Protein AF-A0A1T3BIG2-F1 (afdb_monomer)

Secondary structure (DSSP, 8-state):
--TT---EEEEEEEEEEEE-TTT--EEEEEEEEEEEE--HHHHHHHHHH--TT--EEEE-EEEEEEEE-TT--EEEEEEEEE-TT--EEEE---------SSHHHHHHHHHHHHHHHHHHHHHHS-----

Nearest PDB structures (foldseek):
  3pgz-assembly1_B  TM=9.526E-01  e=4.562E-11  Bartonella henselae
  3pgz-assembly1_A  TM=9.619E-01  e=2.897E-09  Bartonella henselae
  3ulp-assembly1_C  TM=9.252E-01  e=2.324E-07  Plasmodium falciparum
  3ulp-assembly1_A  TM=9.186E-01  e=2.770E-07  Plasmodium falciparum
  8uzt-assembly1_C  TM=9.017E-01  e=2.977E-05  Homo sapiens

Solvent-accessible surface area (backbone atoms only — not comparable to full-atom values): 8132 Å² total; per-residue (Å²): 129,83,93,77,75,52,67,35,75,53,74,48,77,51,76,51,77,50,68,40,86,89,77,72,43,82,44,79,48,76,49,78,47,44,39,39,27,47,15,49,70,58,27,62,45,43,73,77,72,56,57,89,89,60,45,67,49,77,44,61,43,84,45,73,48,78,49,64,52,98,86,67,51,79,46,78,48,71,33,37,36,19,47,61,91,47,60,49,80,43,80,62,62,72,82,73,73,75,75,78,69,64,70,63,58,63,56,58,54,55,61,53,55,58,55,54,56,59,52,56,59,60,66,66,72,72,78,75,80,134

Structure (mmCIF, N/CA/C/O backbone):
data_AF-A0A1T3BIG2-F1
#
_entry.id   AF-A0A1T3BIG2-F1
#
loop_
_atom_site.group_PDB
_atom_site.id
_atom_site.type_symbol
_atom_site.label_atom_id
_atom_site.label_alt_id
_atom_site.label_comp_id
_atom_site.label_asym_id
_atom_site.label_entity_id
_atom_site.label_seq_id
_atom_site.pdbx_PDB_ins_code
_atom_site.Cartn_x
_atom_site.Cartn_y
_atom_site.Cartn_z
_atom_site.occupancy
_atom_site.B_iso_or_equiv
_atom_site.auth_seq_id
_atom_site.auth_comp_id
_atom_site.auth_asym_id
_atom_site.auth_atom_id
_atom_site.pdbx_PDB_model_num
ATOM 1 N N . MET A 1 1 ? -10.731 2.652 20.576 1.00 51.28 1 MET A N 1
ATOM 2 C CA . MET A 1 1 ? -11.744 2.655 19.496 1.00 51.28 1 MET A CA 1
ATOM 3 C C . MET A 1 1 ? -12.762 1.571 19.822 1.00 51.28 1 MET A C 1
ATOM 5 O O . MET A 1 1 ? -12.310 0.508 20.237 1.00 51.28 1 MET A O 1
ATOM 9 N N . PRO A 1 2 ? -14.083 1.814 19.732 1.00 50.81 2 PRO A N 1
ATOM 10 C CA . PRO A 1 2 ? -15.080 0.780 20.002 1.00 50.81 2 PRO A CA 1
ATOM 11 C C . PRO A 1 2 ? -14.947 -0.343 18.964 1.00 50.81 2 PRO A C 1
ATOM 13 O O . PRO A 1 2 ? -14.750 -0.094 17.776 1.00 50.81 2 PRO A O 1
ATOM 16 N N . SER A 1 3 ? -14.984 -1.574 19.453 1.00 59.69 3 SER A N 1
ATOM 17 C CA . SER A 1 3 ? -14.533 -2.821 18.834 1.00 59.69 3 SER A CA 1
ATOM 18 C C . SER A 1 3 ? -15.484 -3.379 17.763 1.00 59.69 3 SER A C 1
ATOM 20 O O . SER A 1 3 ? -16.099 -4.422 17.975 1.00 59.69 3 SER A O 1
ATOM 22 N N . GLY A 1 4 ? -15.625 -2.696 16.623 1.00 67.69 4 GLY A N 1
ATOM 23 C CA . GLY A 1 4 ? -16.467 -3.206 15.527 1.00 67.69 4 GLY A CA 1
ATOM 24 C C . GLY A 1 4 ? -16.282 -2.576 14.147 1.00 67.69 4 GLY A C 1
ATOM 25 O O . GLY A 1 4 ? -17.019 -2.922 13.231 1.00 67.69 4 GLY A O 1
ATOM 26 N N . VAL A 1 5 ? -15.334 -1.652 13.971 1.00 77.94 5 VAL A N 1
ATOM 27 C CA . VAL A 1 5 ? -15.042 -1.090 12.644 1.00 77.94 5 VAL A CA 1
ATOM 28 C C . VAL A 1 5 ? -14.079 -2.030 11.926 1.00 77.94 5 VAL A C 1
ATOM 30 O O . VAL A 1 5 ? -12.984 -2.279 12.428 1.00 77.94 5 VAL A O 1
ATOM 33 N N . GLU A 1 6 ? -14.494 -2.563 10.775 1.00 87.19 6 GLU A N 1
ATOM 34 C CA . GLU A 1 6 ? -13.631 -3.365 9.905 1.00 87.19 6 GLU A CA 1
ATOM 35 C C . GLU A 1 6 ? -12.467 -2.507 9.396 1.00 87.19 6 GLU A C 1
ATOM 37 O O . GLU A 1 6 ? -12.662 -1.409 8.870 1.00 87.19 6 GLU A O 1
ATOM 42 N N . VAL A 1 7 ? -11.249 -3.014 9.574 1.00 92.50 7 VAL A N 1
ATOM 43 C CA . VAL A 1 7 ? -10.011 -2.381 9.116 1.00 92.50 7 VAL A CA 1
ATOM 44 C C . VAL A 1 7 ? -9.282 -3.377 8.232 1.00 92.50 7 VAL A C 1
ATOM 46 O O . VAL A 1 7 ? -9.141 -4.541 8.605 1.00 92.50 7 VAL A O 1
ATOM 49 N N . ALA A 1 8 ? -8.799 -2.917 7.080 1.00 94.62 8 ALA A N 1
ATOM 50 C CA . ALA A 1 8 ? -7.973 -3.719 6.186 1.00 94.62 8 ALA A CA 1
ATOM 51 C C . ALA A 1 8 ? -6.578 -3.104 6.052 1.00 94.62 8 ALA A C 1
ATOM 53 O O . ALA A 1 8 ? -6.430 -1.887 5.923 1.00 94.62 8 ALA A O 1
ATOM 54 N N . ASN A 1 9 ? -5.553 -3.952 6.062 1.00 94.75 9 ASN A N 1
ATOM 55 C CA . ASN A 1 9 ? -4.161 -3.555 5.899 1.00 94.75 9 ASN A CA 1
ATOM 56 C C . ASN A 1 9 ? -3.469 -4.455 4.874 1.00 94.75 9 ASN A C 1
ATOM 58 O O . ASN A 1 9 ? -3.559 -5.679 4.944 1.00 94.75 9 ASN A O 1
ATOM 62 N N . PHE A 1 10 ? -2.754 -3.849 3.932 1.00 95.50 10 PHE A N 1
ATOM 63 C CA . PHE A 1 10 ? -1.968 -4.578 2.937 1.00 95.50 10 PHE A CA 1
ATOM 64 C C . PHE A 1 10 ? -0.794 -3.735 2.443 1.00 95.50 10 PHE A C 1
ATOM 66 O O . PHE A 1 10 ? -0.673 -2.548 2.757 1.00 95.50 10 PHE A O 1
ATOM 73 N N . ARG A 1 11 ? 0.101 -4.365 1.679 1.00 95.56 11 ARG A N 1
ATOM 74 C CA . ARG A 1 11 ? 1.303 -3.725 1.148 1.00 95.56 11 ARG A CA 1
ATOM 75 C C . ARG A 1 11 ? 1.303 -3.767 -0.370 1.00 95.56 11 ARG A C 1
ATOM 77 O O . ARG A 1 11 ? 1.033 -4.815 -0.947 1.00 95.56 11 ARG A O 1
ATOM 84 N N . ILE A 1 12 ? 1.651 -2.649 -0.997 1.00 95.81 12 ILE A N 1
ATOM 85 C CA . ILE A 1 12 ? 1.799 -2.562 -2.454 1.00 95.81 12 ILE A CA 1
ATOM 86 C C . ILE A 1 12 ? 3.241 -2.236 -2.819 1.00 95.81 12 ILE A C 1
ATOM 88 O O . ILE A 1 12 ? 3.903 -1.445 -2.144 1.00 95.81 12 ILE A O 1
ATOM 92 N N . GLY A 1 13 ? 3.727 -2.860 -3.886 1.00 95.94 13 GLY A N 1
ATOM 93 C CA . GLY A 1 13 ? 5.018 -2.548 -4.483 1.00 95.94 13 GLY A CA 1
ATOM 94 C C . GLY A 1 13 ? 4.830 -1.659 -5.706 1.00 95.94 13 GLY A C 1
ATOM 95 O O . GLY A 1 13 ? 4.075 -2.017 -6.608 1.00 95.94 13 GLY A O 1
ATOM 96 N N . THR A 1 14 ? 5.530 -0.531 -5.768 1.00 95.50 14 THR A N 1
ATOM 97 C CA . THR A 1 14 ? 5.724 0.211 -7.020 1.00 95.50 14 THR A CA 1
ATOM 98 C C . THR A 1 14 ? 7.164 0.004 -7.472 1.00 95.50 14 THR A C 1
ATOM 100 O O . THR A 1 14 ? 8.081 -0.032 -6.652 1.00 95.50 14 THR A O 1
ATOM 103 N N . SER A 1 15 ? 7.375 -0.209 -8.770 1.00 94.50 15 SER A N 1
ATOM 104 C CA . SER A 1 15 ? 8.708 -0.455 -9.325 1.00 94.50 15 SER A CA 1
ATOM 105 C C . SER A 1 15 ? 9.033 0.551 -10.418 1.00 94.50 15 SER A C 1
ATOM 107 O O . SER A 1 15 ? 8.169 0.933 -11.207 1.00 94.50 15 SER A O 1
ATOM 109 N N . GLN A 1 16 ? 10.289 0.985 -10.446 1.00 94.81 16 GLN A N 1
ATOM 110 C CA . GLN A 1 16 ? 10.837 1.870 -11.463 1.00 94.81 16 GLN A CA 1
ATOM 111 C C . GLN A 1 16 ? 12.130 1.264 -12.013 1.00 94.81 16 GLN A C 1
ATOM 113 O O . GLN A 1 16 ? 12.999 0.836 -11.252 1.00 94.81 16 GLN A O 1
ATOM 118 N N . SER A 1 17 ? 12.268 1.263 -13.340 1.00 94.00 17 SER A N 1
ATOM 119 C CA . SER A 1 17 ? 13.507 0.905 -14.034 1.00 94.00 17 SER A CA 1
ATOM 120 C C . SER A 1 17 ? 14.115 2.148 -14.675 1.00 94.00 17 SER A C 1
ATOM 122 O O . SER A 1 17 ? 13.429 2.841 -15.426 1.00 94.00 17 SER A O 1
ATOM 124 N N . TYR A 1 18 ? 15.394 2.417 -14.424 1.00 93.31 18 TYR A N 1
ATOM 125 C CA . TYR A 1 18 ? 16.129 3.511 -15.065 1.00 93.31 18 TYR A CA 1
ATOM 126 C C . TYR A 1 18 ? 17.580 3.112 -15.348 1.00 93.31 18 TYR A C 1
ATOM 128 O O . TYR A 1 18 ? 18.089 2.147 -14.784 1.00 93.31 18 TYR A O 1
ATOM 136 N N . ILE A 1 19 ? 18.240 3.834 -16.253 1.00 95.00 19 ILE A N 1
ATOM 137 C CA . ILE A 1 19 ? 19.665 3.645 -16.545 1.00 95.00 19 ILE A CA 1
ATOM 138 C C . ILE A 1 19 ? 20.443 4.669 -15.725 1.00 95.00 19 ILE A C 1
ATOM 140 O O . ILE A 1 19 ? 20.180 5.871 -15.819 1.00 95.00 19 ILE A O 1
ATOM 144 N N . ASP A 1 20 ? 21.375 4.199 -14.905 1.00 92.56 20 ASP A N 1
ATOM 145 C CA . ASP A 1 20 ? 22.276 5.071 -14.159 1.00 92.56 20 ASP A CA 1
ATOM 146 C C . ASP A 1 20 ? 23.276 5.714 -15.123 1.00 92.56 20 ASP A C 1
ATOM 148 O O . ASP A 1 20 ? 23.963 5.032 -15.883 1.00 92.56 20 ASP A O 1
ATOM 152 N N . LYS A 1 21 ? 23.355 7.044 -15.097 1.00 90.81 21 LYS A N 1
ATOM 153 C CA . LYS A 1 21 ? 24.214 7.823 -15.996 1.00 90.81 21 LYS A CA 1
ATOM 154 C C . LYS A 1 21 ? 25.704 7.651 -15.696 1.00 90.81 21 LYS A C 1
ATOM 156 O O . LYS A 1 21 ? 26.519 7.883 -16.579 1.00 90.81 21 LYS A O 1
ATOM 161 N N . THR A 1 22 ? 26.055 7.263 -14.473 1.00 93.00 22 THR A N 1
ATOM 162 C CA . THR A 1 22 ? 27.449 7.110 -14.037 1.00 93.00 22 THR A CA 1
ATOM 163 C C . THR A 1 22 ? 27.989 5.742 -14.424 1.00 93.00 22 THR A C 1
ATOM 165 O O . THR A 1 22 ? 29.107 5.625 -14.914 1.00 93.00 22 THR A O 1
ATOM 168 N N . THR A 1 23 ? 27.188 4.695 -14.219 1.00 91.25 23 THR A N 1
ATOM 169 C CA . THR A 1 23 ? 27.612 3.303 -14.434 1.00 91.25 23 THR A CA 1
ATOM 170 C C . THR A 1 23 ? 27.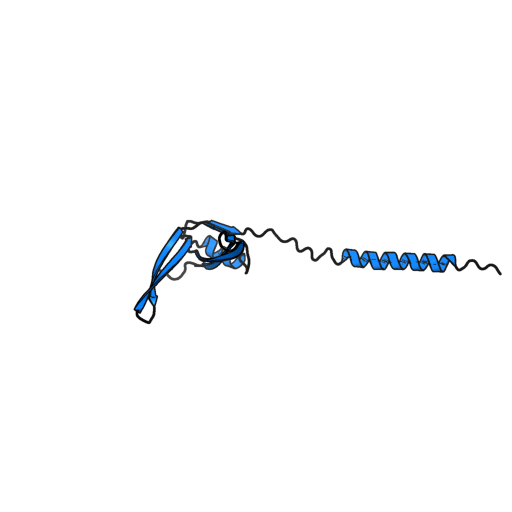148 2.737 -15.774 1.00 91.25 23 THR A C 1
ATOM 172 O O . THR A 1 23 ? 27.608 1.672 -16.175 1.00 91.25 23 THR A O 1
ATOM 175 N N . SER A 1 24 ? 26.248 3.432 -16.483 1.00 92.25 24 SER A N 1
ATOM 176 C CA . SER A 1 24 ? 25.564 2.948 -17.696 1.00 92.25 24 SER A CA 1
ATOM 177 C C . SER A 1 24 ? 24.824 1.617 -17.502 1.00 92.25 24 SER A C 1
ATOM 179 O O . SER A 1 24 ? 24.542 0.906 -18.466 1.00 92.25 24 SER A O 1
ATOM 181 N N . GLN A 1 25 ? 24.486 1.266 -16.257 1.00 93.88 25 GLN A N 1
ATOM 182 C CA . GLN A 1 25 ? 23.779 0.031 -15.924 1.00 93.88 25 GLN A CA 1
ATOM 183 C C . GLN A 1 25 ? 22.285 0.279 -15.713 1.00 93.88 25 GLN A C 1
ATOM 185 O O . GLN A 1 25 ? 21.862 1.339 -15.247 1.00 93.88 25 GLN A O 1
ATOM 190 N N . ARG A 1 26 ? 21.469 -0.731 -16.034 1.00 93.19 26 ARG A N 1
ATOM 191 C CA . ARG A 1 26 ? 20.032 -0.726 -15.746 1.00 93.19 26 ARG A CA 1
ATOM 192 C C . ARG A 1 26 ? 19.803 -1.041 -14.268 1.00 93.19 26 ARG A C 1
ATOM 194 O O . ARG A 1 26 ? 20.136 -2.130 -13.812 1.00 93.19 26 ARG A O 1
ATOM 201 N N . ILE A 1 27 ? 19.182 -0.112 -13.552 1.00 94.12 27 ILE A N 1
ATOM 202 C CA . ILE A 1 27 ? 18.783 -0.251 -12.151 1.00 94.12 27 ILE A CA 1
ATOM 203 C C . ILE A 1 27 ? 17.272 -0.472 -12.080 1.00 94.12 27 ILE A C 1
ATOM 205 O O . ILE A 1 27 ? 16.498 0.221 -12.740 1.00 94.12 27 ILE A O 1
ATOM 209 N N . ASN A 1 28 ? 16.858 -1.426 -11.245 1.00 95.06 28 ASN A N 1
ATOM 210 C CA . ASN A 1 28 ? 15.464 -1.648 -10.871 1.00 95.06 28 ASN A CA 1
ATOM 211 C C . ASN A 1 28 ? 15.301 -1.319 -9.385 1.00 95.06 28 ASN A C 1
ATOM 213 O O . ASN A 1 28 ? 15.967 -1.923 -8.544 1.00 95.06 28 ASN A O 1
ATOM 217 N N . LYS A 1 29 ? 14.416 -0.375 -9.061 1.00 94.88 29 LYS A N 1
ATOM 218 C CA . LYS A 1 29 ? 14.103 0.017 -7.684 1.00 94.88 29 LYS A CA 1
ATOM 219 C C . LYS A 1 29 ? 12.645 -0.308 -7.386 1.00 94.88 29 LYS A C 1
ATOM 221 O O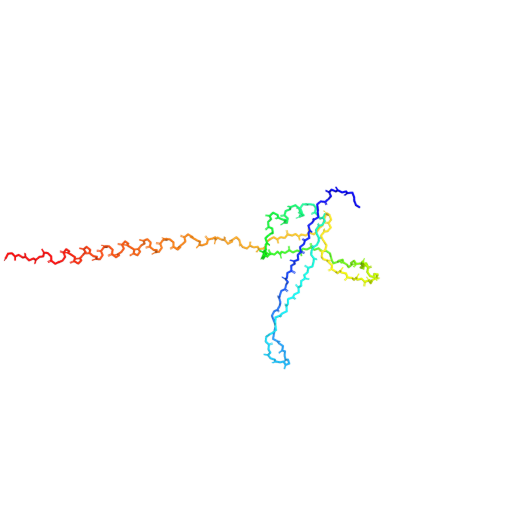 . LYS A 1 29 ? 11.768 0.088 -8.150 1.00 94.88 29 LYS A O 1
ATOM 226 N N . THR A 1 30 ? 12.399 -0.989 -6.270 1.00 95.62 30 THR A N 1
ATOM 227 C CA . THR A 1 30 ? 11.048 -1.298 -5.786 1.00 95.62 30 THR A CA 1
ATOM 228 C C . THR A 1 30 ? 10.814 -0.622 -4.445 1.00 95.62 30 THR A C 1
ATOM 230 O O . THR A 1 30 ? 11.602 -0.796 -3.514 1.00 95.62 30 THR A O 1
ATOM 233 N N . GLU A 1 31 ? 9.717 0.118 -4.338 1.00 96.38 31 GLU A N 1
ATOM 234 C CA . GLU A 1 31 ? 9.283 0.778 -3.112 1.00 96.38 31 GLU A CA 1
ATOM 235 C C . GLU A 1 31 ? 7.990 0.145 -2.601 1.00 96.38 31 GLU A C 1
ATOM 237 O O . GLU A 1 31 ? 7.035 -0.083 -3.346 1.00 96.38 31 GLU A O 1
ATOM 242 N N . TRP A 1 32 ? 7.967 -0.161 -1.304 1.00 95.81 32 TRP A N 1
ATOM 243 C CA . TRP A 1 32 ? 6.868 -0.881 -0.676 1.00 95.81 32 TRP A CA 1
ATOM 244 C C . TRP A 1 32 ? 6.070 0.018 0.260 1.00 95.81 32 TRP A C 1
ATOM 246 O O . TRP A 1 32 ? 6.547 0.380 1.339 1.00 95.81 32 TRP A O 1
ATOM 256 N N . HIS A 1 33 ? 4.824 0.282 -0.104 1.00 96.69 33 HIS A N 1
ATOM 257 C CA . HIS A 1 33 ? 3.932 1.211 0.578 1.00 96.69 33 HIS A CA 1
ATOM 258 C C . HIS A 1 33 ? 2.984 0.441 1.501 1.00 96.69 33 HIS A C 1
ATOM 260 O O . HIS A 1 33 ? 2.400 -0.559 1.080 1.00 96.69 33 HIS A O 1
ATOM 266 N N . SER A 1 34 ? 2.845 0.891 2.752 1.00 96.81 34 SER A N 1
ATOM 267 C CA . SER A 1 34 ? 1.863 0.353 3.707 1.00 96.81 34 SER A CA 1
ATOM 268 C C . SER A 1 34 ? 0.527 1.062 3.512 1.00 96.81 34 SER A C 1
ATOM 270 O O . SER A 1 34 ? 0.484 2.291 3.603 1.00 96.81 34 SER A O 1
ATOM 272 N N . ILE A 1 35 ? -0.536 0.307 3.235 1.00 97.50 35 ILE A N 1
ATOM 273 C CA . ILE A 1 35 ? -1.890 0.830 3.035 1.00 97.50 35 ILE A CA 1
ATOM 274 C C . ILE A 1 35 ? -2.760 0.422 4.223 1.00 97.50 35 ILE A C 1
ATOM 276 O O . ILE A 1 35 ? -2.805 -0.758 4.582 1.00 97.50 35 ILE A O 1
ATOM 280 N N . VAL A 1 36 ? -3.472 1.387 4.807 1.00 96.62 36 VAL A N 1
ATOM 281 C CA . VAL A 1 36 ? -4.402 1.168 5.923 1.00 96.62 36 VAL A CA 1
ATOM 282 C C . VAL A 1 36 ? -5.766 1.745 5.570 1.00 96.62 36 VAL A C 1
ATOM 284 O O . VAL A 1 36 ? -5.899 2.940 5.311 1.00 96.62 36 VAL A O 1
ATOM 287 N N . ILE A 1 37 ? -6.793 0.902 5.575 1.00 96.75 37 ILE A N 1
ATOM 288 C CA . ILE A 1 37 ? -8.156 1.277 5.204 1.00 96.75 37 ILE A CA 1
ATOM 289 C C . ILE A 1 37 ? -9.048 1.254 6.440 1.00 96.75 37 ILE A C 1
ATOM 291 O O . ILE A 1 37 ? -9.332 0.190 6.983 1.00 96.75 37 ILE A O 1
ATOM 295 N N . PHE A 1 38 ? -9.525 2.434 6.838 1.00 95.31 38 PHE A N 1
ATOM 296 C CA . PHE A 1 38 ? -10.564 2.611 7.858 1.00 95.31 38 PHE A CA 1
ATOM 297 C C . PHE A 1 38 ? -11.956 2.830 7.253 1.00 95.31 38 PHE A C 1
ATOM 299 O O . PHE A 1 38 ? -12.946 2.853 7.982 1.00 95.31 38 PHE A O 1
ATOM 306 N N . ASN A 1 39 ? -12.048 3.042 5.937 1.00 94.88 39 ASN A N 1
ATOM 307 C CA . ASN A 1 39 ? -13.321 3.116 5.229 1.00 94.88 39 ASN A CA 1
ATOM 308 C C . ASN A 1 39 ? -14.000 1.734 5.242 1.00 94.88 39 ASN A C 1
ATOM 310 O O . ASN A 1 39 ? -13.478 0.819 4.605 1.00 94.88 39 ASN A O 1
ATOM 314 N N . PRO A 1 40 ? -15.154 1.559 5.914 1.00 93.31 40 PRO A N 1
ATOM 315 C CA . PRO A 1 40 ? -15.757 0.244 6.124 1.00 93.31 40 PRO A CA 1
ATOM 316 C C . PRO A 1 40 ? -16.217 -0.408 4.816 1.00 93.31 40 PRO A C 1
ATOM 318 O O . PRO A 1 40 ? -16.161 -1.627 4.681 1.00 93.31 40 PRO A O 1
ATOM 321 N N . HIS A 1 41 ? -16.629 0.384 3.820 1.00 92.75 41 HIS A N 1
ATOM 322 C CA . HIS A 1 41 ? -17.023 -0.160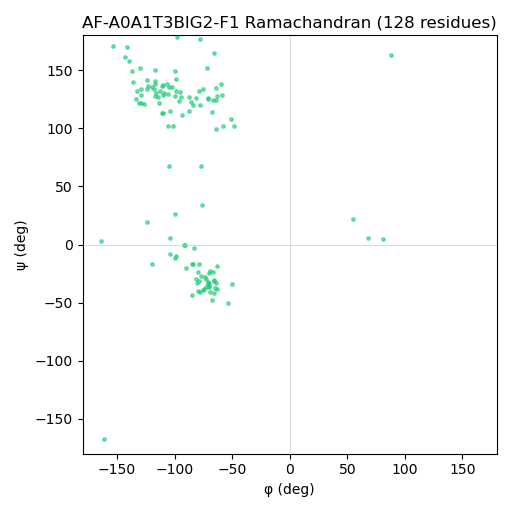 2.522 1.00 92.75 41 HIS A CA 1
ATOM 323 C C . HIS A 1 41 ? -15.817 -0.765 1.795 1.00 92.75 41 HIS A C 1
ATOM 325 O O . HIS A 1 41 ? -15.862 -1.907 1.343 1.00 92.75 41 HIS A O 1
ATOM 331 N N . LEU A 1 42 ? -14.709 -0.023 1.746 1.00 94.81 42 LEU A N 1
ATOM 332 C CA . LEU A 1 42 ? -13.481 -0.484 1.102 1.00 94.81 42 LEU A CA 1
ATOM 333 C C . LEU A 1 42 ? -12.808 -1.608 1.898 1.00 94.81 42 LEU A C 1
ATOM 335 O O . LEU A 1 42 ? -12.286 -2.539 1.295 1.00 94.81 42 LEU A O 1
ATOM 339 N N . ALA A 1 43 ? -12.854 -1.561 3.232 1.00 94.94 43 ALA A N 1
ATOM 340 C CA . ALA A 1 43 ? -12.296 -2.595 4.102 1.00 94.94 43 ALA A CA 1
ATOM 341 C C . ALA A 1 43 ? -13.009 -3.944 3.934 1.00 94.94 43 ALA A C 1
ATOM 343 O O . ALA A 1 43 ? -12.356 -4.981 3.998 1.00 94.94 43 ALA A O 1
ATOM 344 N N . LYS A 1 44 ? -14.317 -3.936 3.644 1.00 92.38 44 LYS A N 1
ATOM 345 C CA . LYS A 1 44 ? -15.090 -5.148 3.348 1.00 92.38 44 LYS A CA 1
ATOM 346 C C . LYS A 1 44 ? -14.825 -5.708 1.950 1.00 92.38 44 LYS A C 1
ATOM 348 O O . LYS A 1 44 ? -14.793 -6.923 1.765 1.00 92.38 44 LYS A O 1
ATOM 353 N N . VAL A 1 45 ? -14.676 -4.824 0.962 1.00 91.50 45 VAL A N 1
ATOM 354 C CA . VAL A 1 45 ? -14.482 -5.186 -0.453 1.00 91.50 45 VAL A CA 1
ATOM 355 C C . VAL A 1 45 ? -13.043 -5.635 -0.714 1.00 91.50 45 VAL A C 1
ATOM 357 O O . VAL A 1 45 ? -12.832 -6.617 -1.419 1.00 91.50 45 VAL A O 1
ATOM 360 N N . ALA A 1 46 ? -12.047 -4.973 -0.123 1.00 92.94 46 ALA A N 1
ATOM 361 C CA . ALA A 1 46 ? -10.639 -5.241 -0.406 1.00 92.94 46 ALA A CA 1
ATOM 362 C C . ALA A 1 46 ? -10.255 -6.729 -0.243 1.00 92.94 46 ALA A C 1
ATOM 364 O O . ALA A 1 46 ? -9.736 -7.287 -1.201 1.00 92.94 46 ALA A O 1
ATOM 365 N N . PRO A 1 47 ? -10.570 -7.438 0.858 1.00 91.00 47 PRO A N 1
ATOM 366 C CA . PRO A 1 47 ? -10.213 -8.853 1.000 1.00 91.00 47 PRO A CA 1
ATOM 367 C C . PRO A 1 47 ? -10.940 -9.793 0.031 1.00 91.00 47 PRO A C 1
ATOM 369 O O . PRO A 1 47 ? -10.458 -10.890 -0.225 1.00 91.00 47 PRO A O 1
ATOM 372 N N . GLN A 1 48 ? -12.111 -9.397 -0.477 1.00 91.50 48 GLN A N 1
ATOM 373 C CA . GLN A 1 48 ? -12.910 -10.235 -1.379 1.00 91.50 48 GLN A CA 1
ATOM 374 C C . GLN A 1 48 ? -12.372 -10.214 -2.809 1.00 91.50 48 GLN A C 1
ATOM 376 O O . GLN A 1 48 ? -12.508 -11.203 -3.523 1.00 91.50 48 GLN A O 1
ATOM 381 N N . TYR A 1 49 ? -11.778 -9.093 -3.225 1.00 90.19 49 TYR A N 1
ATOM 382 C CA . TYR A 1 49 ? -11.365 -8.883 -4.612 1.00 90.19 49 TYR A CA 1
ATOM 383 C C . TYR A 1 49 ? -9.859 -8.653 -4.788 1.00 90.19 49 TYR A C 1
ATOM 385 O O . TYR A 1 49 ? -9.361 -8.763 -5.905 1.00 90.19 49 TYR A O 1
ATOM 393 N N . LEU A 1 50 ? -9.119 -8.331 -3.722 1.00 92.06 50 LEU A N 1
ATOM 394 C CA . LEU A 1 50 ? -7.662 -8.244 -3.773 1.00 92.06 50 LEU A CA 1
ATOM 395 C C . LEU A 1 50 ? -7.047 -9.610 -3.491 1.00 92.06 50 LEU A C 1
ATOM 397 O O . LEU A 1 50 ? -7.136 -10.139 -2.384 1.00 92.06 50 LEU A O 1
ATOM 401 N N . GLY A 1 51 ? -6.373 -10.145 -4.502 1.00 90.62 51 GLY A N 1
ATOM 402 C CA . GLY A 1 51 ? -5.481 -11.283 -4.377 1.00 90.62 51 GLY A CA 1
ATOM 403 C C . GLY A 1 51 ? -4.023 -10.848 -4.265 1.00 90.62 51 GLY A C 1
ATOM 404 O O . GLY A 1 51 ? -3.664 -9.667 -4.339 1.00 90.62 51 GLY A O 1
ATOM 405 N N . LYS A 1 52 ? -3.147 -11.842 -4.124 1.00 90.50 52 LYS A N 1
ATOM 406 C CA . LYS A 1 52 ? -1.717 -11.630 -4.343 1.00 90.50 52 LYS A CA 1
ATOM 407 C C . LYS A 1 52 ? -1.511 -11.158 -5.789 1.00 90.50 52 LYS A C 1
ATOM 409 O O . LYS A 1 52 ? -2.130 -11.688 -6.701 1.00 90.50 52 LYS A O 1
ATOM 414 N N . ASP A 1 53 ? -0.635 -10.174 -5.970 1.00 89.94 53 ASP A N 1
ATOM 415 C CA . ASP A 1 53 ? -0.258 -9.585 -7.265 1.00 89.94 53 ASP A CA 1
ATOM 416 C C . ASP A 1 53 ? -1.360 -8.782 -7.991 1.00 89.94 53 ASP A C 1
ATOM 418 O O . ASP A 1 53 ? -1.113 -8.266 -9.084 1.00 89.94 53 ASP A O 1
ATOM 422 N N . SER A 1 54 ? -2.530 -8.570 -7.373 1.00 92.50 54 SER A N 1
ATOM 423 C CA . SER A 1 54 ? -3.563 -7.687 -7.925 1.00 92.50 54 SER A CA 1
ATOM 424 C C . SER A 1 54 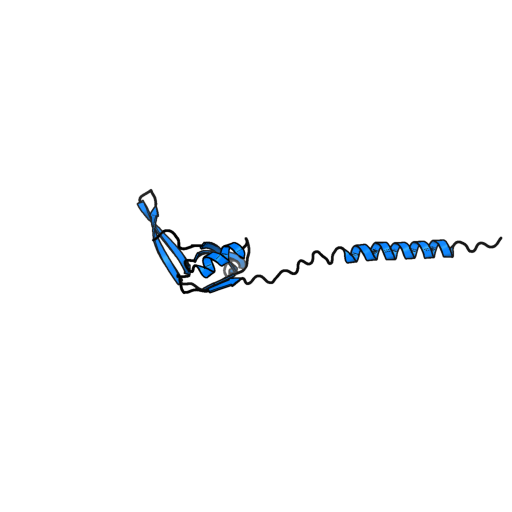? -3.034 -6.264 -8.121 1.00 92.50 54 SER A C 1
ATOM 426 O O . SER A 1 54 ? -2.499 -5.635 -7.201 1.00 92.50 54 SER A O 1
ATOM 428 N N . LYS A 1 55 ? -3.222 -5.721 -9.328 1.00 94.38 55 LYS A N 1
ATOM 429 C CA . LYS A 1 55 ? -2.918 -4.316 -9.622 1.00 94.38 55 LYS A CA 1
ATOM 430 C C . LYS A 1 55 ? -4.038 -3.434 -9.096 1.00 94.38 55 LYS A C 1
ATOM 432 O O . LYS A 1 55 ? -5.211 -3.683 -9.360 1.00 94.38 55 LYS A O 1
ATOM 437 N N . VAL A 1 56 ? -3.670 -2.376 -8.383 1.00 95.06 56 VAL A N 1
ATOM 438 C CA . VAL A 1 56 ? -4.625 -1.467 -7.751 1.00 95.06 56 VAL A CA 1
ATOM 439 C C . VAL A 1 56 ? -4.222 -0.014 -7.936 1.00 95.06 56 VAL A C 1
ATOM 441 O O . VAL A 1 56 ? -3.038 0.318 -7.990 1.00 95.06 56 VAL A O 1
ATOM 444 N N . TYR A 1 57 ? -5.225 0.849 -7.988 1.00 96.25 57 TYR A N 1
ATOM 445 C CA . TYR A 1 57 ? -5.101 2.276 -7.750 1.00 96.25 57 TYR A CA 1
ATOM 446 C C . TYR A 1 57 ? -5.616 2.576 -6.344 1.00 96.25 57 TYR A C 1
ATOM 448 O O . TYR A 1 57 ? -6.664 2.067 -5.941 1.00 96.25 57 TYR A O 1
ATOM 456 N N . VAL A 1 58 ? -4.868 3.394 -5.610 1.00 96.38 58 VAL A N 1
ATOM 457 C CA . VAL A 1 58 ? -5.168 3.765 -4.228 1.00 96.38 58 VAL A CA 1
ATOM 458 C C . VAL A 1 58 ? -5.010 5.275 -4.084 1.00 96.38 58 VAL A C 1
ATOM 460 O O . VAL A 1 58 ? -3.935 5.807 -4.359 1.00 96.38 58 VAL A O 1
ATOM 463 N N . GLU A 1 59 ? -6.051 5.948 -3.603 1.00 97.44 59 GLU A N 1
ATOM 464 C CA . GLU A 1 59 ? -6.010 7.345 -3.169 1.00 97.44 59 GLU A CA 1
ATOM 465 C C . GLU A 1 59 ? -6.256 7.416 -1.662 1.00 97.44 59 GLU A C 1
ATOM 467 O O . GLU A 1 59 ? -7.246 6.891 -1.151 1.00 97.44 59 GLU A O 1
ATOM 472 N N . GLY A 1 60 ? -5.360 8.086 -0.942 1.00 96.50 60 GLY A N 1
ATOM 473 C CA . GLY A 1 60 ? -5.449 8.259 0.501 1.00 96.50 60 GLY A CA 1
ATOM 474 C C . GLY A 1 60 ? -4.580 9.414 0.983 1.00 96.50 60 GLY A C 1
ATOM 475 O O . GLY A 1 60 ? -4.088 10.224 0.199 1.00 96.50 60 GLY A O 1
ATOM 476 N N . GLN A 1 61 ? -4.384 9.490 2.294 1.00 97.12 61 GLN A N 1
ATOM 477 C CA . GLN A 1 61 ? -3.567 10.514 2.940 1.00 97.12 61 GLN A CA 1
ATOM 478 C C . GLN A 1 61 ? -2.301 9.889 3.514 1.00 97.12 61 GLN A C 1
ATOM 480 O O . GLN A 1 61 ? -2.366 8.845 4.159 1.00 97.12 61 GLN A O 1
ATOM 485 N N . LEU A 1 62 ? -1.152 10.539 3.330 1.00 97.69 62 LEU A N 1
ATOM 486 C CA . LEU A 1 62 ? 0.067 10.140 4.028 1.00 97.69 62 LEU A CA 1
ATOM 487 C C . LEU A 1 62 ? -0.051 10.498 5.509 1.00 97.69 62 LEU A C 1
ATOM 489 O O . LEU A 1 62 ? -0.292 11.654 5.860 1.00 97.69 62 LEU A O 1
ATOM 493 N N . GLN A 1 63 ? 0.141 9.509 6.374 1.00 97.00 63 GLN A N 1
ATOM 494 C CA . GLN A 1 63 ? 0.186 9.695 7.818 1.00 97.00 63 GLN A CA 1
ATOM 495 C C . GLN A 1 63 ? 1.433 9.029 8.383 1.00 97.00 63 GLN A C 1
ATOM 497 O O . GLN A 1 63 ? 1.693 7.855 8.136 1.00 97.00 63 GLN A O 1
ATOM 502 N N . THR A 1 64 ? 2.197 9.779 9.171 1.00 96.88 64 THR A N 1
ATOM 503 C CA . THR A 1 64 ? 3.345 9.245 9.902 1.00 96.88 64 THR A CA 1
ATOM 504 C C . THR A 1 64 ? 2.961 9.081 11.360 1.00 96.88 64 THR A C 1
ATOM 506 O O . THR A 1 64 ? 2.710 10.069 12.052 1.00 96.88 64 THR A O 1
ATOM 509 N N . ARG A 1 65 ? 2.933 7.841 11.850 1.00 94.94 65 ARG A N 1
ATOM 510 C CA . ARG A 1 65 ? 2.718 7.562 13.274 1.00 94.94 65 ARG A CA 1
ATOM 511 C C . ARG A 1 65 ? 4.035 7.303 13.989 1.00 94.94 65 ARG A C 1
ATOM 513 O O . ARG A 1 65 ? 4.932 6.645 13.459 1.00 94.94 65 ARG A O 1
ATOM 520 N N . LYS A 1 66 ? 4.110 7.792 15.223 1.00 95.81 66 LYS A N 1
ATOM 521 C CA . LYS A 1 66 ? 5.182 7.505 16.173 1.00 95.81 66 LYS A CA 1
ATOM 522 C C . LYS A 1 66 ? 4.744 6.361 17.078 1.00 95.81 66 LYS A C 1
ATOM 524 O O . LYS A 1 66 ? 3.650 6.406 17.637 1.00 95.81 66 LYS A O 1
ATOM 529 N N . TRP A 1 67 ? 5.593 5.359 17.242 1.00 93.44 67 TRP A N 1
ATOM 530 C CA . TRP A 1 67 ? 5.371 4.269 18.189 1.00 93.44 67 TRP A CA 1
ATOM 531 C C . TRP A 1 67 ? 6.679 3.911 18.893 1.00 93.44 67 TRP A C 1
ATOM 533 O O . TRP A 1 67 ? 7.758 4.253 18.413 1.00 93.44 67 TRP A O 1
ATOM 543 N N . GLN A 1 68 ? 6.583 3.286 20.063 1.00 96.12 68 GLN A N 1
ATOM 544 C CA . GLN A 1 68 ? 7.741 2.778 20.794 1.00 96.12 68 GLN A CA 1
ATOM 545 C C . GLN A 1 68 ? 7.731 1.259 20.756 1.00 96.12 68 GLN A C 1
ATOM 547 O O . GLN A 1 68 ? 6.674 0.639 20.905 1.00 96.12 68 GLN A O 1
ATOM 552 N N . ASP A 1 69 ? 8.898 0.667 20.533 1.00 94.56 69 ASP A N 1
ATOM 553 C CA . ASP A 1 69 ? 9.059 -0.773 20.673 1.00 94.56 69 ASP A CA 1
ATOM 554 C C . ASP A 1 69 ? 9.169 -1.188 22.151 1.00 94.56 69 ASP A C 1
ATOM 556 O O . ASP A 1 69 ? 9.172 -0.362 23.066 1.00 94.56 69 ASP A O 1
ATOM 560 N N . LYS A 1 70 ? 9.259 -2.499 22.395 1.00 92.75 70 LYS A N 1
ATOM 561 C CA . LYS A 1 70 ? 9.397 -3.054 23.753 1.00 92.75 70 LYS A CA 1
ATOM 562 C C . LYS A 1 70 ? 10.696 -2.630 24.452 1.00 92.75 70 LYS A C 1
ATOM 564 O O . LYS A 1 70 ? 10.779 -2.738 25.670 1.00 92.75 70 LYS A O 1
ATOM 569 N N . SER A 1 71 ? 11.684 -2.164 23.692 1.00 94.62 71 SER A N 1
ATOM 570 C CA . SER A 1 71 ? 12.979 -1.685 24.179 1.00 94.62 71 SER A CA 1
ATOM 571 C C . SER A 1 71 ? 12.969 -0.177 24.470 1.00 94.62 71 SER A C 1
ATOM 573 O O . SER A 1 71 ? 13.986 0.368 24.893 1.00 94.62 71 SER A O 1
ATOM 575 N N . GLY A 1 72 ? 11.840 0.508 24.243 1.00 94.38 72 GLY A N 1
ATOM 576 C CA . GLY A 1 72 ? 11.680 1.950 24.441 1.00 94.38 72 GLY A CA 1
ATOM 577 C C . GLY A 1 72 ? 12.214 2.811 23.291 1.00 94.38 72 GLY A C 1
ATOM 578 O O . GLY A 1 72 ? 12.180 4.042 23.385 1.00 94.38 72 GLY A O 1
ATOM 579 N N . GLN A 1 73 ? 12.687 2.214 22.191 1.00 95.94 73 GLN A N 1
ATOM 580 C CA . GLN A 1 73 ? 13.156 2.978 21.038 1.00 95.94 73 GLN A CA 1
ATOM 581 C C . GLN A 1 73 ? 11.962 3.540 20.260 1.00 95.94 73 GLN A C 1
ATOM 583 O O . GLN A 1 73 ? 10.973 2.856 19.994 1.00 95.94 73 GLN A O 1
ATOM 588 N N . THR A 1 74 ? 12.054 4.823 19.907 1.00 96.31 74 THR A N 1
ATOM 589 C CA . THR A 1 74 ? 11.038 5.515 19.111 1.00 96.31 74 THR A CA 1
ATOM 590 C C . THR A 1 74 ? 11.221 5.206 17.629 1.00 96.31 74 THR A C 1
ATOM 592 O O . THR A 1 74 ? 12.272 5.502 17.065 1.00 96.31 74 THR A O 1
ATOM 595 N N . HIS A 1 75 ? 10.156 4.726 16.993 1.00 96.06 75 HIS A N 1
ATOM 596 C CA . HIS A 1 75 ? 10.077 4.461 15.561 1.00 96.06 75 HIS A CA 1
ATOM 597 C C . HIS A 1 75 ? 9.027 5.349 14.898 1.00 96.06 75 HIS A C 1
ATOM 599 O O . HIS A 1 75 ? 8.013 5.714 15.503 1.00 96.06 75 HIS A O 1
ATOM 605 N N . TYR A 1 76 ? 9.263 5.664 13.627 1.00 95.81 76 TYR A N 1
ATOM 606 C CA . TYR A 1 76 ? 8.324 6.382 12.774 1.00 95.81 76 TYR A CA 1
ATOM 607 C C . TYR A 1 76 ? 7.928 5.484 11.612 1.00 95.81 76 TYR A C 1
ATOM 609 O O . TYR A 1 76 ? 8.773 4.850 10.981 1.00 95.81 76 TYR A O 1
ATOM 617 N N . THR A 1 77 ? 6.636 5.422 11.321 1.00 95.19 77 THR A N 1
ATOM 618 C CA . THR A 1 77 ? 6.124 4.656 10.185 1.00 95.19 77 THR A CA 1
ATOM 619 C C . THR A 1 77 ? 5.178 5.537 9.399 1.00 95.19 77 THR A C 1
ATOM 621 O O . THR A 1 77 ? 4.211 6.049 9.960 1.00 95.19 77 THR A O 1
ATOM 624 N N . THR A 1 78 ? 5.485 5.725 8.118 1.00 96.19 78 THR A N 1
ATOM 625 C CA . THR A 1 78 ? 4.637 6.449 7.172 1.00 96.19 78 THR A CA 1
ATOM 626 C C . THR A 1 78 ? 3.751 5.456 6.435 1.00 96.19 78 THR A C 1
ATOM 628 O O . THR A 1 78 ? 4.244 4.486 5.858 1.00 96.19 78 THR A O 1
ATOM 631 N N . GLU A 1 79 ? 2.449 5.700 6.458 1.00 97.25 79 GLU A N 1
ATOM 632 C CA . GLU A 1 79 ? 1.421 4.841 5.879 1.00 97.25 79 GLU A CA 1
ATOM 633 C C . GLU A 1 79 ? 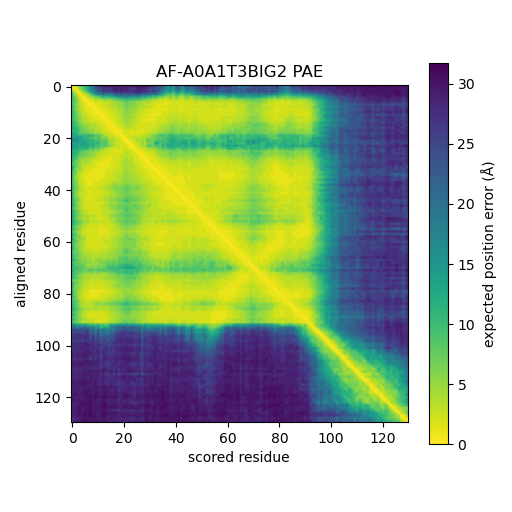0.492 5.681 5.000 1.00 97.25 79 GLU A C 1
ATOM 635 O O . GLU A 1 79 ? 0.314 6.881 5.228 1.00 97.25 79 GLU A O 1
ATOM 640 N N . ILE A 1 80 ? -0.097 5.053 3.986 1.00 97.81 80 ILE A N 1
ATOM 641 C CA . ILE A 1 80 ? -1.158 5.646 3.174 1.00 97.81 80 ILE A CA 1
ATOM 642 C C . ILE A 1 80 ? -2.480 5.212 3.796 1.00 97.81 80 ILE A C 1
ATOM 644 O O . ILE A 1 80 ? -2.838 4.033 3.773 1.00 97.81 80 ILE A O 1
ATOM 648 N N . VAL A 1 81 ? -3.188 6.170 4.380 1.00 97.31 81 VAL A N 1
ATOM 649 C CA . VAL A 1 81 ? -4.401 5.935 5.156 1.00 97.31 81 VAL A CA 1
ATOM 650 C C . VAL A 1 81 ? -5.623 6.363 4.357 1.00 97.31 81 VAL A C 1
ATOM 652 O O . VAL A 1 81 ? -5.681 7.487 3.859 1.00 97.31 81 VAL A O 1
ATOM 655 N N . LEU A 1 82 ? -6.615 5.478 4.266 1.00 97.44 82 LEU A N 1
ATOM 656 C CA . LEU A 1 82 ? -7.939 5.759 3.716 1.00 97.44 82 LEU A CA 1
ATOM 657 C C . LEU A 1 82 ? -8.908 5.965 4.893 1.00 97.44 82 LEU A C 1
ATOM 659 O O . LEU A 1 82 ? -9.291 4.981 5.537 1.00 97.44 82 LEU A O 1
ATOM 663 N N . PRO A 1 83 ? -9.271 7.221 5.233 1.00 95.19 83 PRO A N 1
ATOM 664 C CA . PRO A 1 83 ? -10.149 7.521 6.362 1.00 95.19 83 PRO A CA 1
ATOM 665 C C . PRO A 1 83 ? -11.568 6.982 6.159 1.00 95.19 83 PRO A C 1
ATOM 667 O O . PRO A 1 83 ? -11.989 6.716 5.040 1.00 95.19 83 PRO A O 1
ATOM 670 N N . GLN A 1 84 ? -12.353 6.922 7.234 1.00 93.12 84 GLN A N 1
ATOM 671 C CA . GLN A 1 84 ? -13.677 6.284 7.258 1.00 93.12 84 GLN A CA 1
ATOM 672 C C . GLN A 1 84 ? -14.645 6.703 6.130 1.00 93.12 84 GLN A C 1
ATOM 674 O O . GLN A 1 84 ? -15.416 5.877 5.654 1.00 93.12 84 GLN A O 1
ATOM 679 N N . TYR A 1 85 ? -14.592 7.961 5.683 1.00 91.56 85 TYR A N 1
ATOM 680 C CA . TYR A 1 85 ? -15.488 8.517 4.657 1.00 91.56 85 TYR A CA 1
ATOM 681 C C . TYR A 1 85 ? -14.737 9.116 3.458 1.00 91.56 85 TYR A C 1
ATOM 683 O O . TYR A 1 85 ? -15.276 9.969 2.756 1.00 91.56 85 TYR A O 1
ATOM 691 N N . LYS A 1 86 ? -13.463 8.749 3.262 1.00 93.75 86 LYS A N 1
ATOM 692 C CA . LYS A 1 86 ? -12.597 9.294 2.204 1.00 93.75 86 LYS A CA 1
ATOM 693 C C . LYS A 1 86 ? -11.710 8.205 1.596 1.00 93.75 86 LYS A C 1
ATOM 695 O O . LYS A 1 86 ? -11.596 7.108 2.140 1.00 93.75 86 LYS A O 1
ATOM 700 N N . GLY A 1 87 ? -11.047 8.558 0.500 1.00 94.06 87 GLY A N 1
ATOM 701 C CA . GLY A 1 87 ? -10.135 7.687 -0.231 1.00 94.06 87 GLY A CA 1
ATOM 702 C C . GLY A 1 87 ? -10.840 6.843 -1.284 1.00 94.06 87 GLY A C 1
ATOM 703 O O . GLY A 1 87 ? -12.061 6.684 -1.271 1.00 94.06 87 GLY A O 1
ATOM 704 N N . GLU A 1 88 ? -10.041 6.306 -2.195 1.00 96.00 88 GLU A N 1
ATOM 705 C CA . GLU A 1 88 ? -10.510 5.494 -3.310 1.00 96.00 88 GLU A CA 1
ATOM 706 C C . GLU A 1 88 ? -9.611 4.265 -3.466 1.00 96.00 88 GLU A C 1
ATOM 708 O O . GLU A 1 88 ? -8.391 4.345 -3.333 1.00 96.00 88 GLU A O 1
ATOM 713 N N . LEU A 1 89 ? -10.226 3.119 -3.749 1.00 95.38 89 LEU A N 1
ATOM 714 C CA . LEU A 1 89 ? -9.542 1.889 -4.124 1.00 95.38 89 LEU A CA 1
ATOM 715 C C . LEU A 1 89 ? -10.192 1.380 -5.406 1.00 95.38 89 LEU A C 1
ATOM 717 O O . LEU A 1 89 ? -11.392 1.108 -5.430 1.00 95.38 89 LEU A O 1
ATOM 721 N N . LYS A 1 90 ? -9.393 1.230 -6.457 1.00 95.00 90 LYS A N 1
ATOM 722 C CA . LYS A 1 90 ? -9.816 0.635 -7.725 1.00 95.00 90 LYS A CA 1
ATOM 723 C C . LYS A 1 90 ? -8.919 -0.542 -8.043 1.00 95.00 90 LYS A C 1
ATOM 725 O O . LYS A 1 90 ? -7.700 -0.454 -7.924 1.00 95.00 90 LYS A O 1
ATOM 730 N N . ILE A 1 91 ? -9.524 -1.630 -8.483 1.00 93.31 91 ILE A N 1
ATOM 731 C CA . ILE A 1 91 ? -8.797 -2.787 -8.989 1.00 93.31 91 ILE A CA 1
ATOM 732 C C . ILE A 1 91 ? -8.568 -2.538 -10.473 1.00 93.31 91 ILE A C 1
ATOM 734 O O . ILE A 1 91 ? -9.496 -2.193 -11.199 1.00 93.31 91 ILE A O 1
ATOM 738 N N . LEU A 1 92 ? -7.311 -2.632 -10.890 1.00 93.00 92 LEU A N 1
ATOM 739 C CA . LEU A 1 92 ? -6.864 -2.345 -12.253 1.00 93.00 92 LEU A CA 1
ATOM 740 C C . LEU A 1 92 ? -6.585 -3.617 -13.046 1.00 93.00 92 LEU A C 1
ATOM 742 O O . LEU A 1 92 ? -6.038 -3.539 -14.144 1.00 93.00 92 LEU A O 1
ATOM 746 N N . ASP A 1 93 ? -6.880 -4.781 -12.475 1.00 84.75 93 ASP A N 1
ATOM 747 C CA . ASP A 1 93 ? -6.656 -6.029 -13.175 1.00 84.75 93 ASP A CA 1
ATOM 748 C C . ASP A 1 93 ? -7.564 -6.086 -14.407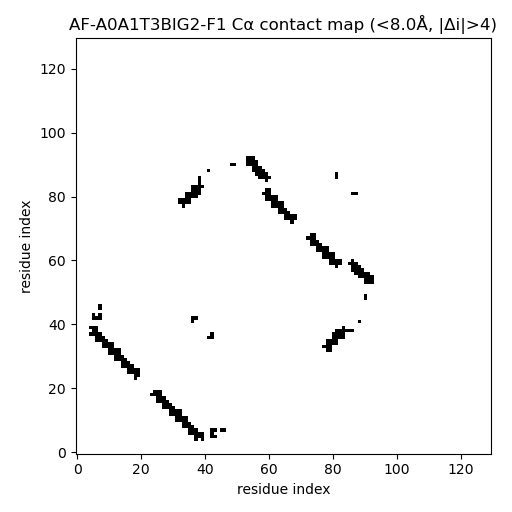 1.00 84.75 93 ASP A C 1
ATOM 750 O O . ASP A 1 93 ? -8.784 -5.916 -14.322 1.00 84.75 93 ASP A O 1
ATOM 754 N N . SER A 1 94 ? -6.963 -6.277 -15.576 1.00 62.94 94 SER A N 1
ATOM 755 C CA . SER A 1 94 ? -7.715 -6.649 -16.766 1.00 62.94 94 SER A CA 1
ATOM 756 C C . SER A 1 94 ? -8.253 -8.040 -16.496 1.00 62.94 94 SER A C 1
ATOM 758 O O . SER A 1 94 ? -7.448 -8.918 -16.206 1.00 62.94 94 SER A O 1
ATOM 760 N N . ALA A 1 95 ? -9.568 -8.257 -16.591 1.00 56.28 95 ALA A N 1
ATOM 761 C CA . ALA A 1 95 ? -10.124 -9.603 -16.568 1.00 56.28 95 ALA A CA 1
ATOM 762 C C . ALA A 1 95 ? -9.322 -10.463 -17.556 1.00 56.28 95 ALA A C 1
ATOM 764 O O . ALA A 1 95 ? -9.475 -10.321 -18.772 1.00 56.28 95 ALA A O 1
ATOM 765 N N . GLN A 1 96 ? -8.413 -11.295 -17.041 1.00 52.16 96 GLN A N 1
ATOM 766 C CA . GLN A 1 96 ? -7.763 -12.309 -17.842 1.00 52.16 96 GLN A CA 1
ATOM 767 C C . GLN A 1 96 ? -8.901 -13.231 -18.253 1.00 52.16 96 GLN A C 1
ATOM 769 O O . GLN A 1 96 ? -9.353 -14.058 -17.464 1.00 52.16 96 GLN A O 1
ATOM 774 N N . LYS A 1 97 ? -9.406 -13.059 -19.479 1.00 47.91 97 LYS A N 1
ATOM 775 C CA . LYS A 1 97 ? -10.038 -14.161 -20.192 1.00 47.91 97 LYS A CA 1
ATOM 776 C C . LYS A 1 97 ? -9.023 -15.291 -20.109 1.00 47.91 97 LYS A C 1
ATOM 778 O O . LYS A 1 97 ? -7.935 -15.183 -20.669 1.00 47.91 97 LYS A O 1
ATOM 783 N N . SER A 1 98 ? -9.336 -16.293 -19.304 1.00 47.03 98 SER A N 1
ATOM 784 C CA . SER A 1 98 ? -8.589 -17.531 -19.237 1.00 47.03 98 SER A CA 1
ATOM 785 C C . SER A 1 98 ? -8.603 -18.122 -20.639 1.00 47.03 98 SER A C 1
ATOM 787 O O . SER A 1 98 ? -9.611 -18.666 -21.076 1.00 47.03 98 SER A O 1
ATOM 789 N N . ASP A 1 99 ? -7.494 -17.974 -21.356 1.00 51.50 99 ASP A N 1
ATOM 790 C CA . ASP A 1 99 ? -7.270 -18.548 -22.684 1.00 51.50 99 ASP A CA 1
ATOM 791 C C . ASP A 1 99 ? -6.963 -20.056 -22.583 1.00 51.50 99 ASP A C 1
ATOM 793 O O . ASP A 1 99 ? -6.138 -20.615 -23.300 1.00 51.50 99 ASP A O 1
ATOM 797 N N . SER A 1 100 ? -7.586 -20.728 -21.610 1.00 49.22 100 SER A N 1
ATOM 798 C CA . SER A 1 100 ? -7.419 -22.155 -21.341 1.00 49.22 100 SER A CA 1
ATOM 799 C C . SER A 1 100 ? -8.295 -23.036 -22.231 1.00 49.22 100 SER A C 1
ATOM 801 O O . SER A 1 100 ? -8.165 -24.252 -22.159 1.00 49.22 100 SER A O 1
ATOM 803 N N . ASP A 1 101 ? -9.138 -22.445 -23.085 1.00 49.94 101 ASP A N 1
ATOM 804 C CA . ASP A 1 101 ? -10.040 -23.181 -23.980 1.00 49.94 101 ASP A CA 1
ATOM 805 C C . ASP A 1 101 ? -9.568 -23.214 -25.450 1.00 49.94 101 ASP A C 1
ATOM 807 O O . ASP A 1 101 ? -10.123 -23.973 -26.244 1.00 49.94 101 ASP A O 1
ATOM 811 N N . MET A 1 102 ? -8.515 -22.474 -25.840 1.00 48.81 102 MET A N 1
ATOM 812 C CA . MET A 1 102 ? -7.978 -22.534 -27.217 1.00 48.81 102 MET A CA 1
ATOM 813 C C . MET A 1 102 ? -6.983 -23.681 -27.461 1.00 48.81 102 MET A C 1
ATOM 815 O O . MET A 1 102 ? -6.765 -24.055 -28.610 1.00 48.81 102 MET A O 1
ATOM 819 N N . ALA A 1 103 ? -6.424 -24.308 -26.420 1.00 52.06 103 ALA A N 1
ATOM 820 C CA . ALA A 1 103 ? -5.466 -25.409 -26.594 1.00 52.06 103 ALA A CA 1
ATOM 821 C C . ALA A 1 103 ? -6.129 -26.765 -26.925 1.00 52.06 103 ALA A C 1
ATOM 823 O O . ALA A 1 103 ? -5.462 -27.685 -27.399 1.00 52.06 103 ALA A O 1
ATOM 824 N N . THR A 1 104 ? -7.439 -26.912 -26.698 1.00 53.50 104 THR A N 1
ATOM 825 C CA . THR A 1 104 ? -8.163 -28.174 -26.950 1.00 53.50 104 THR A CA 1
ATOM 826 C C . THR A 1 104 ? -8.740 -28.257 -28.370 1.00 53.50 104 THR A C 1
ATOM 828 O O . THR A 1 104 ? -8.961 -29.357 -28.874 1.00 53.50 104 THR A O 1
ATOM 831 N N . GLN A 1 105 ? -8.923 -27.125 -29.064 1.00 52.47 105 GLN A N 1
ATOM 832 C CA . GLN A 1 105 ? -9.458 -27.108 -30.434 1.00 52.47 105 GLN A CA 1
ATOM 833 C C . GLN A 1 105 ? -8.410 -27.404 -31.520 1.00 52.47 105 GLN A C 1
ATOM 835 O O . GLN A 1 105 ? -8.764 -28.009 -32.530 1.00 52.47 105 GLN A O 1
ATOM 840 N N . GLU A 1 106 ? -7.131 -27.068 -31.316 1.00 52.16 106 GLU A N 1
ATOM 841 C CA . GLU A 1 106 ? -6.068 -27.359 -32.300 1.00 52.16 106 GLU A CA 1
ATOM 842 C C . GLU A 1 106 ? -5.611 -28.822 -32.296 1.00 52.16 106 GLU A C 1
ATOM 844 O O . GLU A 1 106 ? -5.180 -29.343 -33.323 1.00 52.16 106 GLU A O 1
ATOM 849 N N . GLN A 1 107 ? -5.737 -29.528 -31.168 1.00 53.53 107 GLN A N 1
ATOM 850 C CA . GLN A 1 107 ? -5.430 -30.958 -31.146 1.00 53.53 107 GLN A CA 1
ATOM 851 C C . GLN A 1 107 ? -6.530 -31.774 -31.830 1.00 53.53 107 GLN A C 1
ATOM 853 O O . GLN A 1 107 ? -6.205 -32.695 -32.569 1.00 53.53 107 GLN A O 1
ATOM 858 N N . ALA A 1 108 ? -7.811 -31.420 -31.670 1.00 55.34 108 ALA A N 1
ATOM 859 C CA . ALA A 1 108 ? -8.924 -32.163 -32.270 1.00 55.34 108 ALA A CA 1
ATOM 860 C C . ALA A 1 108 ? -8.898 -32.166 -33.814 1.00 55.34 108 ALA A C 1
ATOM 862 O O . ALA A 1 108 ? -9.152 -33.202 -34.426 1.00 55.34 108 ALA A O 1
ATOM 863 N N . THR A 1 109 ? -8.516 -31.053 -34.445 1.00 56.38 109 THR A N 1
ATOM 864 C CA . THR A 1 109 ? -8.430 -30.936 -35.912 1.00 56.38 109 THR A CA 1
ATOM 865 C C . THR A 1 109 ? -7.242 -31.701 -36.507 1.00 56.38 109 THR A C 1
ATOM 867 O O . THR A 1 109 ? -7.339 -32.221 -37.620 1.00 56.38 109 THR A O 1
ATOM 870 N N . ALA A 1 110 ? -6.141 -31.851 -35.761 1.00 56.00 110 ALA A N 1
ATOM 871 C CA . ALA A 1 110 ? -4.955 -32.585 -36.209 1.00 56.00 110 ALA A CA 1
ATOM 872 C C . ALA A 1 110 ? -5.173 -34.116 -36.291 1.00 56.00 110 ALA A C 1
ATOM 874 O O . ALA A 1 110 ? -4.651 -34.776 -37.197 1.00 56.00 110 ALA A O 1
ATOM 875 N N . TRP A 1 111 ? -5.983 -34.694 -35.394 1.00 57.50 111 TRP A N 1
ATOM 876 C CA . TRP A 1 111 ? -6.350 -36.121 -35.451 1.00 57.50 111 TRP A CA 1
ATOM 877 C C . TRP A 1 111 ? -7.354 -36.436 -36.572 1.00 57.50 111 TRP A C 1
ATOM 879 O O . TRP A 1 111 ? -7.378 -37.555 -37.086 1.00 57.50 111 TRP A O 1
ATOM 889 N N . GLU A 1 112 ? -8.188 -35.468 -36.958 1.00 58.56 112 GLU A N 1
ATOM 890 C CA . GLU A 1 112 ? -9.202 -35.651 -38.002 1.00 58.56 112 GLU A CA 1
ATOM 891 C C . GLU A 1 112 ? -8.605 -35.555 -39.415 1.00 58.56 112 GLU A C 1
ATOM 893 O O . GLU A 1 112 ? -8.907 -36.397 -40.264 1.00 58.56 112 GLU A O 1
ATOM 898 N N . ASN A 1 113 ? -7.670 -34.623 -39.643 1.00 60.34 113 ASN A N 1
ATOM 899 C CA . ASN A 1 113 ? -6.966 -34.505 -40.927 1.00 60.34 113 ASN A CA 1
ATOM 900 C C . ASN A 1 113 ? -6.072 -35.718 -41.230 1.00 60.34 113 ASN A C 1
ATOM 902 O O . ASN A 1 113 ? -6.085 -36.231 -42.347 1.00 60.34 113 ASN A O 1
ATOM 906 N N . SER A 1 114 ? -5.351 -36.234 -40.229 1.00 59.88 114 SER A N 1
ATOM 907 C CA . SER A 1 114 ? -4.485 -37.412 -40.408 1.00 59.88 114 SER A CA 1
ATOM 908 C C . SER A 1 114 ? -5.272 -38.691 -40.733 1.00 59.88 114 SER A C 1
ATOM 910 O O . SER A 1 114 ? -4.796 -39.540 -41.486 1.00 59.88 114 SER A O 1
ATOM 912 N N . ARG A 1 115 ? -6.514 -38.824 -40.244 1.00 58.34 115 ARG A N 1
ATOM 913 C CA . ARG A 1 115 ? -7.401 -39.944 -40.607 1.00 58.34 115 ARG A CA 1
ATOM 914 C C . ARG A 1 115 ? -7.923 -39.877 -42.042 1.00 58.34 115 ARG A C 1
ATOM 916 O O . ARG A 1 115 ? -8.151 -40.933 -42.632 1.00 58.34 115 ARG A O 1
ATOM 923 N N . GLN A 1 116 ? -8.136 -38.682 -42.595 1.00 56.38 116 GLN A N 1
ATOM 924 C CA . GLN A 1 116 ? -8.605 -38.534 -43.977 1.00 56.38 116 GLN A CA 1
ATOM 925 C C . GLN A 1 116 ? -7.508 -38.864 -44.999 1.00 56.38 116 GLN A C 1
ATOM 927 O O . GLN A 1 116 ? -7.804 -39.512 -46.003 1.00 56.38 116 GLN A O 1
ATOM 932 N N . GLU A 1 117 ? -6.244 -38.527 -44.723 1.00 55.47 117 GLU A N 1
ATOM 933 C CA . GLU A 1 117 ? -5.119 -38.871 -45.610 1.00 55.47 117 GLU A CA 1
ATOM 934 C C . GLU A 1 117 ? -4.895 -40.392 -45.706 1.00 55.47 117 GLU A C 1
ATOM 936 O O . GLU A 1 117 ? -4.685 -40.927 -46.795 1.00 55.47 117 GLU A O 1
ATOM 941 N N . GLN A 1 118 ? -5.071 -41.121 -44.598 1.00 53.56 118 GLN A N 1
ATOM 942 C CA . GLN A 1 118 ? -4.852 -42.573 -44.554 1.00 53.56 118 GLN A CA 1
ATOM 943 C C . GLN A 1 118 ? -5.914 -43.385 -45.338 1.00 53.56 118 GLN A C 1
ATOM 945 O O . GLN A 1 118 ? -5.645 -44.495 -45.812 1.00 53.56 118 GLN A O 1
ATOM 950 N N . TYR A 1 119 ? -7.120 -42.830 -45.520 1.00 55.53 119 TYR A N 1
ATOM 951 C CA . TYR A 1 119 ? -8.186 -43.436 -46.334 1.00 55.53 119 TYR A CA 1
ATOM 952 C C . TYR A 1 119 ? -7.995 -43.198 -47.841 1.00 55.53 119 TYR A C 1
ATOM 954 O O . TYR A 1 119 ? -8.334 -44.065 -48.652 1.00 55.53 119 TYR A O 1
ATOM 962 N N . LEU A 1 120 ? -7.426 -42.053 -48.227 1.00 51.25 120 LEU A N 1
ATOM 963 C CA . LEU A 1 120 ? -7.124 -41.734 -49.626 1.00 51.25 120 LEU A CA 1
ATOM 964 C C . LEU A 1 120 ? -5.970 -42.590 -50.173 1.00 51.25 120 LEU A C 1
ATOM 966 O O . LEU A 1 120 ? -6.052 -43.040 -51.313 1.00 51.25 120 LEU A O 1
ATOM 970 N N . GLU A 1 121 ? -4.956 -42.910 -49.361 1.00 53.19 121 GLU A N 1
ATOM 971 C CA . GLU A 1 121 ? -3.875 -43.824 -49.775 1.00 53.19 121 GLU A CA 1
ATOM 972 C C . GLU A 1 121 ? -4.342 -45.280 -49.929 1.00 53.19 121 GLU A C 1
ATOM 974 O O . GLU A 1 121 ? -3.982 -45.950 -50.898 1.00 53.19 121 GLU A O 1
ATOM 979 N N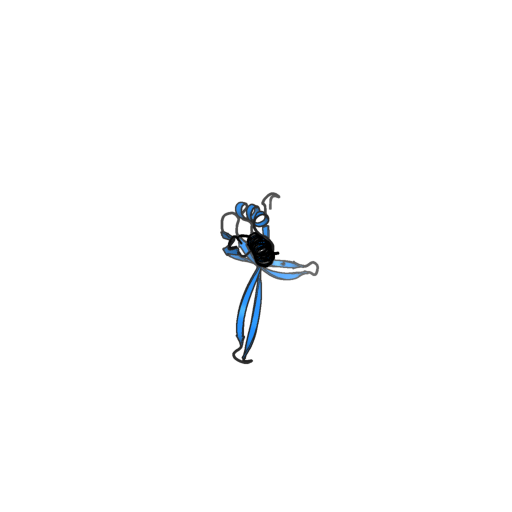 . THR A 1 122 ? -5.188 -45.776 -49.019 1.00 55.16 122 THR A N 1
ATOM 980 C CA . THR A 1 122 ? -5.653 -47.177 -49.059 1.00 55.16 122 THR A CA 1
ATOM 981 C C . THR A 1 122 ? -6.602 -47.439 -50.236 1.00 55.16 122 THR A C 1
ATOM 983 O O . THR A 1 122 ? -6.579 -48.517 -50.824 1.00 55.16 122 THR A O 1
ATOM 986 N N . THR A 1 123 ? -7.413 -46.449 -50.623 1.00 57.53 123 THR A N 1
ATOM 987 C CA . THR A 1 123 ? -8.394 -46.583 -51.719 1.00 57.53 123 THR A CA 1
ATOM 988 C C . THR A 1 123 ? -7.811 -46.328 -53.112 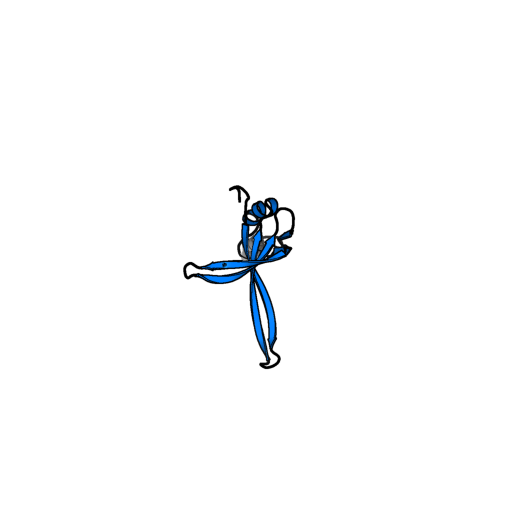1.00 57.53 123 THR A C 1
ATOM 990 O O . THR A 1 123 ? -8.411 -46.746 -54.103 1.00 57.53 123 THR A O 1
ATOM 993 N N . LEU A 1 124 ? -6.631 -45.700 -53.215 1.00 55.06 124 LEU A N 1
ATOM 994 C CA . LEU A 1 124 ? -5.910 -45.549 -54.485 1.00 55.06 124 LEU A CA 1
ATOM 995 C C . LEU A 1 124 ? -5.138 -46.814 -54.899 1.00 55.06 124 LEU A C 1
ATOM 997 O O . LEU A 1 124 ? -4.885 -46.995 -56.090 1.00 55.06 124 LEU A O 1
ATOM 1001 N N . ASN A 1 125 ? -4.787 -47.689 -53.950 1.00 55.09 125 ASN A N 1
ATOM 1002 C CA . ASN A 1 125 ? -3.971 -48.884 -54.202 1.00 55.09 125 ASN A CA 1
ATOM 1003 C C . ASN A 1 125 ? -4.781 -50.162 -54.516 1.00 55.09 125 ASN A C 1
ATOM 1005 O O . ASN A 1 125 ? -4.182 -51.199 -54.786 1.00 55.09 125 ASN A O 1
ATOM 1009 N N . ASP A 1 126 ? -6.120 -50.097 -54.531 1.00 59.56 126 ASP A N 1
ATOM 1010 C CA . ASP A 1 126 ? -7.018 -51.247 -54.773 1.00 59.56 126 ASP A CA 1
ATOM 1011 C C . ASP A 1 126 ? -7.558 -51.322 -56.223 1.00 59.56 126 ASP A C 1
ATOM 1013 O O . ASP A 1 126 ? -8.625 -51.864 -56.507 1.00 59.56 126 ASP A O 1
ATOM 1017 N N . ARG A 1 127 ? -6.823 -50.758 -57.193 1.00 54.59 127 ARG A N 1
ATOM 1018 C CA . ARG A 1 127 ? -7.068 -50.965 -58.635 1.00 54.59 127 ARG A CA 1
ATOM 1019 C C . ARG A 1 127 ? -6.031 -51.912 -59.231 1.00 54.59 127 ARG A C 1
ATOM 1021 O O . ARG A 1 127 ? -5.232 -51.522 -60.078 1.00 54.59 127 ARG A O 1
ATOM 1028 N N . ILE A 1 128 ? -6.089 -53.171 -58.814 1.00 50.19 128 ILE A N 1
ATOM 1029 C CA . ILE A 1 128 ? -5.458 -54.279 -59.535 1.00 50.19 128 ILE A CA 1
ATOM 1030 C C . ILE A 1 128 ? -6.592 -55.057 -60.218 1.00 50.19 128 ILE A C 1
ATOM 1032 O O . ILE A 1 128 ? -7.325 -55.772 -59.536 1.00 50.19 128 ILE A O 1
ATOM 1036 N N . PRO A 1 129 ? -6.824 -54.896 -61.534 1.00 50.03 129 PRO A N 1
ATOM 1037 C CA . PRO A 1 129 ? -7.661 -55.840 -62.257 1.00 50.03 129 PRO A CA 1
ATOM 1038 C C . PRO A 1 129 ? -6.899 -57.168 -62.410 1.00 50.03 129 PRO A C 1
ATOM 1040 O O . PRO A 1 129 ? -5.670 -57.169 -62.417 1.00 50.03 129 PRO A O 1
ATOM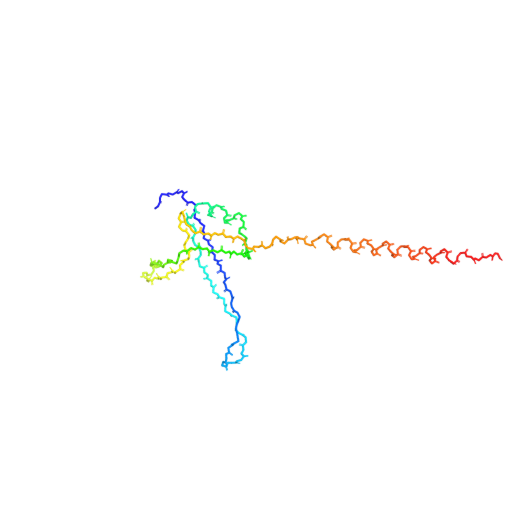 1043 N N . PHE A 1 130 ? -7.664 -58.259 -62.496 1.00 48.22 130 PHE A N 1
ATOM 1044 C CA . PHE A 1 130 ? -7.252 -59.670 -62.592 1.00 48.22 130 PHE A CA 1
ATOM 1045 C C . PHE A 1 130 ? -5.983 -59.942 -63.411 1.00 48.22 130 PHE A C 1
ATOM 1047 O O . PHE A 1 130 ? -5.868 -59.381 -64.526 1.00 48.22 130 PHE A O 1
#

Mean predicted aligned error: 13.65 Å

Radius of gyration: 29.89 Å; Cα contacts (8 Å, |Δi|>4): 164; chains: 1; bounding box: 45×70×87 Å

Foldseek 3Di:
DPPDQQKDKDKDKDKDWDQDPVPRDIDIDIDIAIEIERARVCSVVCVVPDDPPFDKDKFADWDWDWDADPVRDIDIDIHGYAHNPGMDMDTPDDPPPPPVPVVVVVVVVVVVVVVVVVVVVVVVPPPDDD

pLDDT: mean 81.65, std 18.78, range [47.03, 97.81]

Sequence (130 aa):
MPSGVEVANFRIGTSQSYIDKTTSQRINKTEWHSIVIFNPHLAKVAPQYLGKDSKVYVEGQLQTRKWQDKSGQTHYTTEIVLPQYKGELKILDSAQKSDSDMATQEQATAWENSRQEQYLETTLNDRIPF